Protein AF-A0A9D6H3Y3-F1 (afdb_monomer_lite)

Foldseek 3Di:
DPDDDDDAAEECDADPPRVVRYDYDDPPDDDDDDDDDDPDDPCVVVVVDDDDDDDDDD

Sequence (58 aa):
MEHGAIDVYFGLNPPAGKASNWVETAPGKGWNVVLRMYGPEKSWFDKTWKPGEFELQK

Radius of gyration: 14.12 Å; chains: 1; bounding box: 31×22×34 Å

Structure (mmCIF, N/CA/C/O backbone):
data_AF-A0A9D6H3Y3-F1
#
_entry.id   AF-A0A9D6H3Y3-F1
#
loop_
_atom_site.group_PDB
_atom_site.id
_atom_site.type_symbol
_atom_site.label_atom_id
_atom_site.label_alt_id
_atom_site.label_comp_id
_atom_site.label_asym_id
_atom_site.label_entity_id
_atom_site.label_seq_id
_atom_site.pdbx_PDB_ins_code
_atom_site.Cartn_x
_atom_site.Cartn_y
_atom_site.Cartn_z
_atom_site.occupancy
_atom_site.B_iso_or_equiv
_atom_site.auth_seq_id
_atom_site.auth_comp_id
_atom_site.auth_asym_id
_atom_site.auth_atom_id
_atom_site.pdbx_PDB_model_num
ATOM 1 N N . MET A 1 1 ? 15.540 13.751 5.255 1.00 45.06 1 MET A N 1
ATOM 2 C CA . MET A 1 1 ? 14.623 13.097 4.299 1.00 45.06 1 MET A CA 1
ATOM 3 C C . MET A 1 1 ? 15.338 11.852 3.825 1.00 45.06 1 MET A C 1
ATOM 5 O O . MET A 1 1 ? 16.243 11.952 3.010 1.00 45.06 1 MET A O 1
ATOM 9 N N . GLU A 1 2 ? 15.055 10.726 4.462 1.00 44.12 2 GLU A N 1
ATOM 10 C CA . GLU A 1 2 ? 15.727 9.454 4.209 1.00 44.12 2 GLU A CA 1
ATOM 11 C C . GLU A 1 2 ? 14.890 8.697 3.161 1.00 44.12 2 GLU A C 1
ATOM 13 O O . GLU A 1 2 ? 13.701 8.484 3.360 1.00 44.12 2 GLU A O 1
ATOM 18 N N . HIS A 1 3 ? 15.490 8.461 1.991 1.00 55.25 3 HIS A N 1
ATOM 19 C CA . HIS A 1 3 ? 15.070 7.591 0.880 1.00 55.25 3 HIS A CA 1
ATOM 20 C C . HIS A 1 3 ? 13.568 7.457 0.556 1.00 55.25 3 HIS A C 1
ATOM 22 O O . HIS A 1 3 ? 12.970 6.477 0.964 1.00 55.25 3 HIS A O 1
ATOM 28 N N . GLY A 1 4 ? 13.021 8.374 -0.262 1.00 72.19 4 GLY A N 1
ATOM 29 C CA . GLY A 1 4 ? 12.000 8.201 -1.332 1.00 72.19 4 GLY A CA 1
ATOM 30 C C . GLY A 1 4 ? 10.783 7.259 -1.204 1.00 72.19 4 GLY A C 1
ATOM 31 O O . GLY A 1 4 ? 10.019 7.157 -2.160 1.00 72.19 4 GLY A O 1
ATOM 32 N N . ALA A 1 5 ? 10.590 6.566 -0.092 1.00 81.50 5 ALA A N 1
ATOM 33 C CA . ALA A 1 5 ? 9.541 5.594 0.141 1.00 81.50 5 ALA A CA 1
ATOM 34 C C . ALA A 1 5 ? 8.347 6.277 0.811 1.00 81.50 5 ALA A C 1
ATOM 36 O O . ALA A 1 5 ? 8.498 7.218 1.593 1.00 81.50 5 ALA A O 1
ATOM 37 N N . ILE A 1 6 ? 7.151 5.799 0.483 1.00 89.12 6 ILE A N 1
ATOM 38 C CA . ILE A 1 6 ? 5.900 6.271 1.067 1.00 89.12 6 ILE A CA 1
ATOM 39 C C . ILE A 1 6 ? 5.214 5.073 1.707 1.00 89.12 6 ILE A C 1
ATOM 41 O O . ILE A 1 6 ? 4.955 4.078 1.032 1.00 89.12 6 ILE A O 1
ATOM 45 N N . ASP A 1 7 ? 4.875 5.211 2.985 1.00 92.75 7 ASP A N 1
ATOM 46 C CA . ASP A 1 7 ? 4.042 4.248 3.697 1.00 92.75 7 ASP A CA 1
ATOM 47 C C . ASP A 1 7 ? 2.562 4.576 3.500 1.00 92.75 7 ASP A C 1
ATOM 49 O O . ASP A 1 7 ? 2.163 5.746 3.573 1.00 92.75 7 ASP A O 1
ATOM 53 N N . VAL A 1 8 ? 1.750 3.534 3.313 1.00 94.50 8 VAL A N 1
ATOM 54 C CA . VAL A 1 8 ? 0.284 3.609 3.300 1.00 94.50 8 VAL A CA 1
ATOM 55 C C . VAL A 1 8 ? -0.258 2.694 4.394 1.00 94.50 8 VAL A C 1
ATOM 57 O O . VAL A 1 8 ? 0.106 1.522 4.468 1.00 94.50 8 VAL A O 1
ATOM 60 N N . TYR A 1 9 ? -1.134 3.231 5.237 1.00 95.56 9 TYR A N 1
ATOM 61 C CA . TYR A 1 9 ? -1.731 2.525 6.368 1.00 95.56 9 TYR A CA 1
ATOM 62 C C . TYR A 1 9 ? -3.149 2.071 6.034 1.00 95.56 9 TYR A C 1
ATOM 64 O O . TYR A 1 9 ? -3.895 2.792 5.378 1.00 95.56 9 TYR A O 1
ATOM 72 N N . PHE A 1 10 ? -3.550 0.907 6.538 1.00 95.94 10 PHE A N 1
ATOM 73 C CA . PHE A 1 10 ? -4.882 0.337 6.324 1.00 95.94 10 PHE A CA 1
ATOM 74 C C . PHE A 1 10 ? -5.469 -0.069 7.675 1.00 95.94 10 PHE A C 1
ATOM 76 O O . PHE A 1 10 ? -4.809 -0.759 8.448 1.00 95.94 10 PHE A O 1
ATOM 83 N N . GLY A 1 11 ? -6.694 0.357 7.985 1.00 95.56 11 GLY A N 1
ATOM 84 C CA . GLY A 1 11 ? -7.331 0.005 9.259 1.00 95.56 11 GLY A CA 1
ATOM 85 C C . GLY A 1 11 ? -8.643 0.738 9.502 1.00 95.56 11 GLY A C 1
ATOM 86 O O . GLY A 1 11 ? -9.066 1.525 8.669 1.00 95.56 11 GLY A O 1
ATOM 87 N N . LEU A 1 12 ? -9.302 0.480 1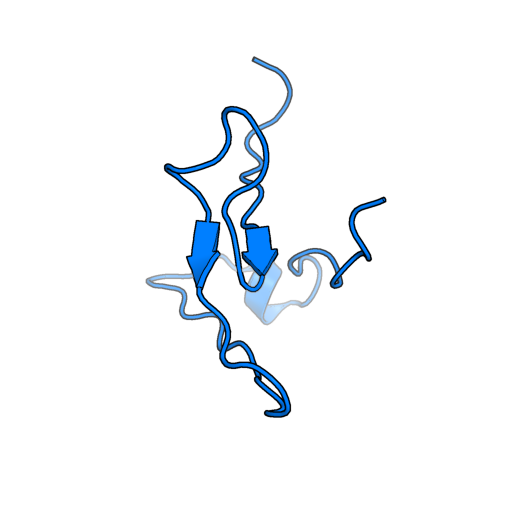0.635 1.00 95.38 12 LEU A N 1
ATOM 88 C CA . LEU A 1 12 ? -10.563 1.153 10.996 1.00 95.38 12 LEU A CA 1
ATOM 89 C C . LEU A 1 12 ? -10.368 2.616 11.406 1.00 95.38 12 LEU A C 1
ATOM 91 O O . LEU A 1 12 ? -11.273 3.423 11.250 1.00 95.38 12 LEU A O 1
ATOM 95 N N . ASN A 1 13 ? -9.195 2.948 11.944 1.00 94.62 13 ASN A N 1
ATOM 96 C CA . ASN A 1 13 ? -8.854 4.290 12.398 1.00 94.62 13 ASN A CA 1
ATOM 97 C C . ASN A 1 13 ? -7.451 4.662 11.900 1.00 94.62 13 ASN A C 1
ATOM 99 O O . ASN A 1 13 ? -6.596 3.773 11.803 1.00 94.62 13 ASN A O 1
ATOM 103 N N . PRO A 1 14 ? -7.185 5.951 11.626 1.00 95.00 14 PRO A N 1
ATOM 104 C CA . PRO A 1 14 ? -5.864 6.396 11.216 1.00 95.00 14 PRO A CA 1
ATOM 105 C C . PRO A 1 14 ? -4.864 6.272 12.374 1.00 95.00 14 PRO A C 1
ATOM 107 O O . PRO A 1 14 ? -5.184 6.653 13.505 1.00 95.00 14 PRO A O 1
ATOM 110 N N . PRO A 1 15 ? -3.623 5.829 12.113 1.00 94.44 15 PRO A N 1
ATOM 111 C CA . PRO A 1 15 ? -2.561 5.900 13.108 1.00 94.44 15 PRO A CA 1
ATOM 112 C C . PRO A 1 15 ? -2.215 7.355 13.453 1.00 94.44 15 PRO A C 1
ATOM 114 O O . PRO A 1 15 ? -2.371 8.264 12.628 1.00 94.44 15 PRO A O 1
ATOM 117 N N . ALA A 1 16 ? -1.703 7.580 14.665 1.00 94.00 16 ALA A N 1
ATOM 118 C CA . ALA A 1 16 ? -1.352 8.915 15.146 1.00 94.00 16 ALA A CA 1
ATOM 119 C C . ALA A 1 16 ? -0.396 9.633 14.174 1.00 94.00 16 ALA A C 1
ATOM 121 O O . ALA A 1 16 ? 0.676 9.130 13.840 1.00 94.00 16 ALA A O 1
ATOM 122 N N . GLY A 1 17 ? -0.801 10.815 13.700 1.00 94.06 17 GLY A N 1
ATOM 123 C CA . GLY A 1 17 ? -0.006 11.630 12.775 1.00 94.06 17 GLY A CA 1
ATOM 124 C C . GLY A 1 17 ? 0.107 11.093 11.341 1.00 94.06 17 GLY A C 1
ATOM 125 O O . GLY A 1 17 ? 0.858 11.664 10.556 1.00 94.06 17 GLY A O 1
ATOM 126 N N . LYS A 1 18 ? -0.619 10.026 10.971 1.00 94.44 18 LYS A N 1
ATOM 127 C CA . LYS A 1 18 ? -0.554 9.393 9.637 1.00 94.44 18 LYS A CA 1
ATOM 128 C C . LYS A 1 18 ? -1.868 9.460 8.851 1.00 94.44 18 LYS A C 1
ATOM 130 O O . LYS A 1 18 ? -2.012 8.781 7.839 1.00 94.44 18 LYS A O 1
ATOM 135 N N . ALA A 1 19 ? -2.808 10.305 9.280 1.00 94.06 19 ALA A N 1
ATOM 136 C CA . ALA A 1 19 ? -4.136 10.427 8.670 1.00 94.06 19 ALA A CA 1
ATOM 137 C C . ALA A 1 19 ? -4.109 10.759 7.165 1.00 94.06 19 ALA A C 1
ATOM 139 O O . ALA A 1 19 ? -5.017 10.366 6.444 1.00 94.06 19 ALA A O 1
ATOM 140 N N . SER A 1 20 ? -3.067 11.440 6.675 1.00 95.00 20 SER A N 1
ATOM 141 C CA . SER A 1 20 ? -2.924 11.778 5.253 1.00 95.00 20 SER A CA 1
ATOM 142 C C . SER A 1 20 ? -2.607 10.582 4.349 1.00 95.00 20 SER A C 1
ATOM 144 O O . SER A 1 20 ? -2.874 10.652 3.155 1.00 95.00 20 SER A O 1
ATOM 146 N N . ASN A 1 21 ? -2.044 9.499 4.898 1.00 95.12 21 ASN A N 1
ATOM 147 C CA . ASN A 1 21 ? -1.612 8.314 4.149 1.00 95.12 21 ASN A CA 1
ATOM 148 C C . ASN A 1 21 ? -2.312 7.048 4.668 1.00 95.12 21 ASN A C 1
ATOM 150 O O . ASN A 1 21 ? -1.695 5.990 4.787 1.00 95.12 21 ASN A O 1
ATOM 154 N N . TRP A 1 22 ? -3.589 7.159 5.027 1.00 96.31 22 TRP A N 1
ATOM 155 C CA . TRP A 1 22 ? -4.377 6.062 5.578 1.00 96.31 22 TRP A CA 1
ATOM 156 C C . TRP A 1 22 ? -5.623 5.789 4.732 1.00 96.31 22 TRP A C 1
ATOM 158 O O . TRP A 1 22 ? -6.256 6.705 4.211 1.00 96.31 22 TRP A O 1
ATOM 168 N N . VAL A 1 23 ? -5.966 4.509 4.614 1.00 96.69 23 VAL A N 1
ATOM 169 C CA . VAL A 1 23 ? -7.161 4.005 3.946 1.00 96.69 23 VAL A CA 1
ATOM 170 C C . VAL A 1 23 ? -8.017 3.260 4.965 1.00 96.69 23 VAL A C 1
ATOM 172 O O . VAL A 1 23 ? -7.569 2.306 5.609 1.00 96.69 23 VAL A O 1
ATOM 175 N N . GLU A 1 24 ? -9.271 3.686 5.087 1.00 96.31 24 GLU A N 1
ATOM 176 C CA . GLU A 1 24 ? -10.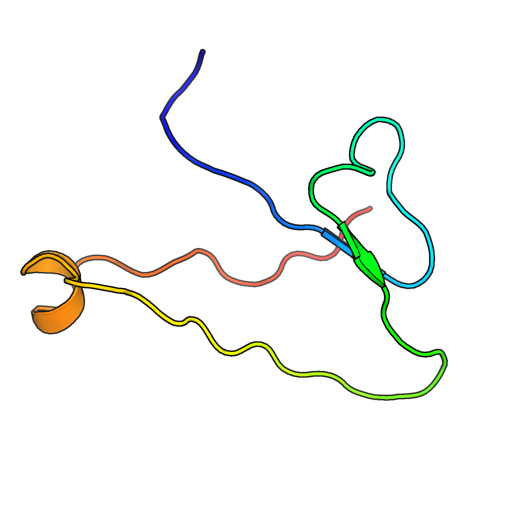240 3.039 5.961 1.00 96.31 24 GLU A CA 1
ATOM 177 C C . GLU A 1 24 ? -10.617 1.642 5.444 1.00 96.31 24 GLU A C 1
ATOM 179 O O . GLU A 1 24 ? -10.886 1.435 4.259 1.00 96.31 24 GLU A O 1
ATOM 184 N N . THR A 1 25 ? -10.658 0.672 6.354 1.00 95.81 25 THR A N 1
ATOM 185 C CA . THR A 1 25 ? -11.151 -0.693 6.096 1.00 95.81 25 THR A CA 1
ATOM 186 C C . THR A 1 25 ? -12.500 -0.926 6.776 1.00 95.81 25 THR A C 1
ATOM 188 O O . THR A 1 25 ? -12.857 -0.206 7.702 1.00 95.81 25 THR A O 1
ATOM 191 N N . ALA A 1 26 ? -13.241 -1.961 6.371 1.00 96.06 26 ALA A N 1
ATOM 192 C CA . ALA A 1 26 ? -14.538 -2.281 6.968 1.00 96.06 26 ALA A CA 1
ATOM 193 C C . ALA A 1 26 ? -14.437 -3.373 8.060 1.00 96.06 26 ALA A C 1
ATOM 195 O O . ALA A 1 26 ? -13.814 -4.413 7.820 1.00 96.06 26 ALA A O 1
ATOM 196 N N . PRO A 1 27 ? -15.101 -3.212 9.224 1.00 95.00 27 PRO A N 1
ATOM 197 C CA . PRO A 1 27 ? -15.107 -4.222 10.281 1.00 95.00 27 PRO A CA 1
ATOM 198 C C . PRO A 1 27 ? -15.643 -5.574 9.796 1.00 95.00 27 PRO A C 1
ATOM 200 O O . PRO A 1 27 ? -16.683 -5.641 9.138 1.00 95.00 27 PRO A O 1
ATOM 203 N N . GLY A 1 28 ? -14.944 -6.660 10.137 1.00 95.00 28 GLY A N 1
ATOM 204 C CA . GLY A 1 28 ? -15.372 -8.029 9.826 1.00 95.00 28 GLY A CA 1
ATOM 205 C C . GLY A 1 28 ? -15.347 -8.400 8.338 1.00 95.00 28 GLY A C 1
ATOM 206 O O . GLY A 1 28 ? -15.874 -9.450 7.974 1.00 95.00 28 GLY A O 1
ATOM 207 N N . LYS A 1 29 ? -14.753 -7.568 7.471 1.00 94.75 29 LYS A N 1
ATOM 208 C CA . LYS A 1 29 ? -14.635 -7.831 6.032 1.00 94.75 29 LYS A CA 1
ATOM 209 C C . LYS A 1 29 ? -13.173 -7.936 5.612 1.00 94.75 29 LYS A C 1
ATOM 211 O O . LYS A 1 29 ? -12.340 -7.131 6.016 1.00 94.75 29 LYS A O 1
ATOM 216 N N . GLY A 1 30 ? -12.883 -8.921 4.764 1.00 93.94 30 GLY A N 1
ATOM 217 C CA . GLY A 1 30 ? -11.604 -8.992 4.062 1.00 93.94 30 GLY A CA 1
ATOM 218 C C . GLY A 1 30 ? -11.469 -7.865 3.036 1.00 93.94 30 GLY A C 1
ATOM 219 O O . GLY A 1 30 ? -12.467 -7.334 2.545 1.00 93.94 30 GLY A O 1
ATOM 220 N N . TRP A 1 31 ? -10.231 -7.522 2.703 1.00 94.88 31 TRP A N 1
ATOM 221 C CA . TRP A 1 31 ? -9.895 -6.528 1.688 1.00 94.88 31 TRP A CA 1
ATOM 222 C C . TRP A 1 31 ? -8.691 -6.997 0.866 1.00 94.88 31 TRP A C 1
ATOM 224 O O . TRP A 1 31 ? -7.970 -7.915 1.254 1.00 94.88 31 TRP A O 1
ATOM 234 N N . ASN A 1 32 ? -8.489 -6.368 -0.288 1.00 95.31 32 ASN A N 1
ATOM 235 C CA . 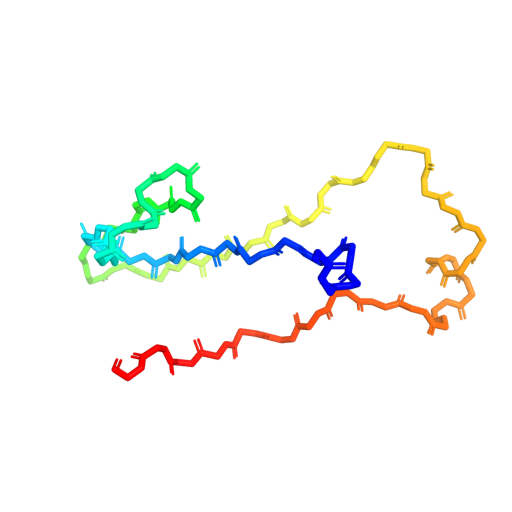ASN A 1 32 ? -7.347 -6.589 -1.167 1.00 95.31 32 ASN A CA 1
ATOM 236 C C . ASN A 1 32 ? -6.847 -5.246 -1.708 1.00 95.31 32 ASN A C 1
ATOM 238 O O . ASN A 1 32 ? -7.595 -4.269 -1.748 1.00 95.31 32 ASN A O 1
ATOM 242 N N . VAL A 1 33 ? -5.594 -5.204 -2.156 1.00 95.12 33 VAL A N 1
ATOM 243 C CA . VAL A 1 33 ? -4.983 -4.004 -2.742 1.00 95.12 33 VAL A CA 1
ATOM 244 C C . VAL A 1 33 ? -4.595 -4.265 -4.186 1.00 95.12 33 VAL A C 1
ATOM 246 O O . VAL A 1 33 ? -4.115 -5.340 -4.539 1.00 95.12 33 VAL A O 1
ATOM 249 N N . VAL A 1 34 ? -4.821 -3.256 -5.025 1.00 95.12 34 VAL A N 1
ATOM 250 C CA . VAL A 1 34 ? -4.405 -3.238 -6.425 1.00 95.12 34 VAL A CA 1
ATOM 251 C C . VAL A 1 34 ? -3.427 -2.086 -6.605 1.00 95.12 34 VAL A C 1
ATOM 253 O O . VAL A 1 34 ? -3.806 -0.922 -6.486 1.00 95.12 34 VAL A O 1
ATOM 256 N N . LEU A 1 35 ? -2.172 -2.408 -6.915 1.00 93.25 35 LEU A N 1
ATOM 257 C CA . LEU A 1 35 ? -1.184 -1.408 -7.301 1.00 93.25 35 LEU A CA 1
ATOM 258 C C . LEU A 1 35 ? -1.394 -1.029 -8.771 1.00 93.25 35 LEU A C 1
ATOM 260 O O . LEU A 1 35 ? -1.244 -1.863 -9.664 1.00 93.25 35 LEU A O 1
ATOM 264 N N . ARG A 1 36 ? -1.715 0.242 -9.027 1.00 94.38 36 ARG A N 1
ATOM 265 C CA . ARG A 1 36 ? -1.794 0.807 -10.378 1.00 94.38 36 ARG A CA 1
ATOM 266 C C . ARG A 1 36 ? -0.633 1.774 -10.590 1.00 94.38 36 ARG A C 1
ATOM 268 O O . ARG A 1 36 ? -0.540 2.777 -9.893 1.00 94.38 36 ARG A O 1
ATOM 275 N N . MET A 1 37 ? 0.215 1.482 -11.572 1.00 92.88 37 MET A N 1
ATOM 276 C CA . MET A 1 37 ? 1.319 2.356 -11.979 1.00 92.88 37 MET A CA 1
ATOM 277 C C . MET A 1 37 ? 1.048 2.961 -13.351 1.00 92.88 37 MET A C 1
ATOM 279 O O . MET A 1 37 ? 0.489 2.302 -14.229 1.00 92.88 37 MET A O 1
ATOM 283 N N . TYR A 1 38 ? 1.491 4.200 -13.534 1.00 95.94 38 TYR A N 1
ATOM 284 C CA . TYR A 1 38 ? 1.382 4.935 -14.788 1.00 95.94 38 TYR A CA 1
ATOM 285 C C . TYR A 1 38 ? 2.789 5.156 -15.340 1.00 95.94 38 TYR A C 1
ATOM 287 O O . TYR A 1 38 ? 3.580 5.858 -14.723 1.00 95.94 38 TYR A O 1
ATOM 295 N N . GLY A 1 39 ? 3.106 4.517 -16.469 1.00 95.88 39 GLY A N 1
ATOM 296 C CA . GLY A 1 39 ? 4.450 4.548 -17.059 1.00 95.88 39 GLY A CA 1
ATOM 297 C C . GLY A 1 39 ? 5.538 3.929 -16.166 1.00 95.88 39 GLY A C 1
ATOM 298 O O . GLY A 1 39 ? 6.495 4.627 -15.843 1.00 95.88 39 GLY A O 1
ATOM 299 N N . PRO A 1 40 ? 5.406 2.658 -15.731 1.00 94.00 40 PRO A N 1
ATOM 300 C CA . PRO A 1 40 ? 6.407 2.027 -14.872 1.00 94.00 40 PRO A CA 1
ATOM 301 C C . PRO A 1 40 ? 7.757 1.867 -15.587 1.00 94.00 40 PRO A C 1
ATOM 303 O O . PRO A 1 40 ? 7.819 1.661 -16.800 1.00 94.00 40 PRO A O 1
ATOM 306 N N . GLU A 1 41 ? 8.841 1.915 -14.816 1.00 94.19 41 GLU A 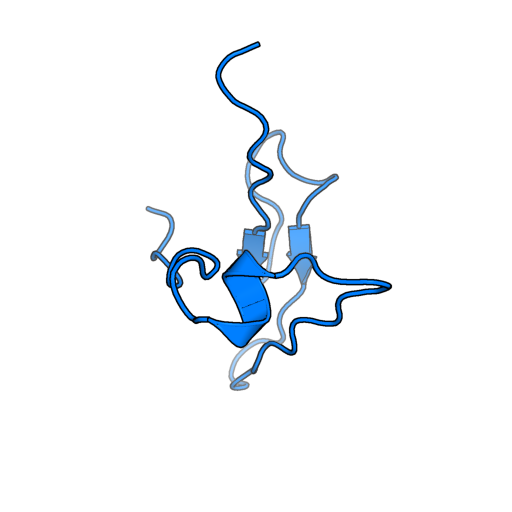N 1
ATOM 307 C CA . GLU A 1 41 ? 10.201 1.715 -15.321 1.00 94.19 41 GLU A CA 1
ATOM 308 C C . GLU A 1 41 ? 10.502 0.243 -15.658 1.00 94.19 41 GLU A C 1
ATOM 310 O O . GLU A 1 41 ? 9.784 -0.680 -15.266 1.00 94.19 41 GLU A O 1
ATOM 315 N N . LYS A 1 42 ? 11.623 0.000 -16.356 1.00 96.81 42 LYS A N 1
ATOM 316 C CA . LYS A 1 42 ? 12.080 -1.345 -16.756 1.00 96.81 42 LYS A CA 1
ATOM 317 C C . LYS A 1 42 ? 12.191 -2.320 -15.574 1.00 96.81 42 LYS A C 1
ATOM 319 O O . LYS A 1 42 ? 11.889 -3.498 -15.736 1.00 96.81 42 LYS A O 1
ATOM 324 N N . SER A 1 43 ? 12.566 -1.832 -14.391 1.00 96.00 43 SER A N 1
ATOM 325 C CA . SER A 1 43 ? 12.714 -2.629 -13.163 1.00 96.00 43 SER A CA 1
ATOM 326 C C . SER A 1 43 ? 11.431 -3.353 -12.739 1.00 96.00 43 SER A C 1
ATOM 328 O O . SER A 1 43 ? 11.500 -4.461 -12.204 1.00 96.00 43 SER A O 1
ATOM 330 N N . TRP A 1 44 ? 10.261 -2.777 -13.037 1.00 93.69 44 TRP A N 1
ATOM 331 C CA . TRP A 1 44 ? 8.973 -3.434 -12.830 1.00 93.69 44 TRP A CA 1
ATOM 332 C C . TRP A 1 44 ? 8.803 -4.647 -13.755 1.00 93.69 44 TRP A C 1
ATOM 334 O O . TRP A 1 44 ? 8.444 -5.735 -13.306 1.00 93.69 44 TRP A O 1
ATOM 344 N N . PHE A 1 45 ? 9.093 -4.479 -15.050 1.00 94.50 45 PHE A N 1
ATOM 345 C CA . PHE A 1 45 ? 8.941 -5.539 -16.054 1.00 94.50 45 PHE A CA 1
ATOM 346 C C . PHE A 1 45 ? 9.974 -6.656 -15.890 1.00 94.50 45 PHE A C 1
ATOM 348 O O . PHE A 1 45 ? 9.633 -7.833 -16.008 1.00 94.50 45 PHE A O 1
ATOM 355 N N . ASP A 1 46 ? 11.213 -6.292 -15.556 1.00 97.38 46 ASP A N 1
ATOM 356 C CA . ASP A 1 46 ? 12.292 -7.233 -15.244 1.00 97.38 46 ASP A CA 1
ATOM 357 C C . ASP A 1 46 ? 12.093 -7.934 -13.890 1.00 97.38 46 ASP A C 1
ATOM 359 O O . ASP A 1 46 ? 12.829 -8.866 -13.568 1.00 97.38 46 ASP A O 1
ATOM 363 N N . LYS A 1 47 ? 11.112 -7.491 -13.088 1.00 94.25 47 LYS A N 1
ATOM 364 C CA . LYS A 1 47 ? 10.823 -7.987 -11.733 1.00 94.25 47 LYS A CA 1
ATOM 365 C C . LYS A 1 47 ? 12.006 -7.856 -10.769 1.00 94.25 47 LYS A C 1
ATOM 367 O O . LYS A 1 47 ? 12.120 -8.623 -9.815 1.00 94.25 47 LYS A O 1
ATOM 372 N N . THR A 1 48 ? 12.881 -6.885 -11.006 1.00 96.50 48 THR A N 1
ATOM 373 C CA . THR A 1 48 ? 14.007 -6.574 -10.114 1.00 96.50 48 THR A CA 1
ATOM 374 C C . THR A 1 48 ? 13.589 -5.664 -8.964 1.00 96.50 48 THR A C 1
ATOM 376 O O . THR 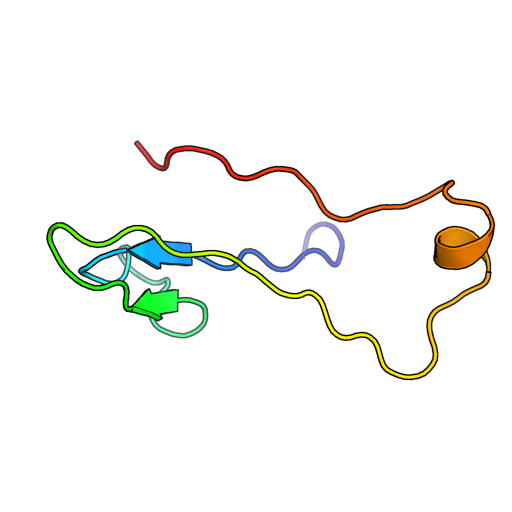A 1 48 ? 14.305 -5.567 -7.970 1.00 96.50 48 THR A O 1
ATOM 379 N N . TRP A 1 49 ? 12.414 -5.038 -9.066 1.00 92.44 49 TRP A N 1
ATOM 380 C CA . TRP A 1 49 ? 11.798 -4.261 -8.000 1.00 92.44 49 TRP A CA 1
ATOM 381 C C . TRP A 1 49 ? 10.304 -4.581 -7.857 1.00 92.44 49 TRP A C 1
ATOM 383 O O . TRP A 1 49 ? 9.602 -4.804 -8.846 1.00 92.44 49 TRP A O 1
ATOM 393 N N . LYS A 1 50 ? 9.818 -4.569 -6.611 1.00 90.75 50 LYS A N 1
ATOM 394 C CA . LYS A 1 50 ? 8.401 -4.633 -6.231 1.00 90.75 50 LYS A CA 1
ATOM 395 C C . LYS A 1 50 ? 8.182 -3.840 -4.929 1.00 90.75 50 LYS A C 1
ATOM 397 O O . LYS A 1 50 ? 9.149 -3.668 -4.183 1.00 90.75 50 LYS A O 1
ATOM 402 N N . PRO A 1 51 ? 6.955 -3.376 -4.623 1.00 91.75 51 PRO A N 1
ATOM 403 C CA . PRO A 1 51 ? 6.645 -2.836 -3.298 1.00 91.75 51 PRO A CA 1
ATOM 404 C C . PRO A 1 51 ? 6.879 -3.881 -2.194 1.00 91.75 51 PRO A C 1
ATOM 406 O O . PRO A 1 51 ? 6.890 -5.088 -2.456 1.00 91.75 51 PRO A O 1
ATOM 409 N N . GLY A 1 52 ? 7.041 -3.399 -0.960 1.00 91.12 52 GLY A N 1
ATOM 410 C CA . GLY A 1 52 ? 7.080 -4.249 0.229 1.00 91.12 52 GLY A CA 1
ATOM 411 C C . GLY A 1 52 ? 5.776 -5.022 0.445 1.00 91.12 52 GLY A C 1
ATOM 412 O O . GLY A 1 52 ? 4.738 -4.704 -0.139 1.00 91.12 52 GLY A O 1
ATOM 413 N N . GLU A 1 53 ? 5.848 -6.049 1.286 1.00 93.06 53 GLU A N 1
ATOM 414 C CA . GLU A 1 53 ? 4.668 -6.794 1.733 1.00 93.06 53 GLU A CA 1
ATOM 415 C C . GLU A 1 53 ? 3.925 -6.022 2.836 1.00 93.06 53 GLU A C 1
ATOM 417 O O . GLU A 1 53 ? 4.458 -5.084 3.428 1.00 93.06 53 GLU A O 1
ATOM 422 N N . PHE A 1 54 ? 2.687 -6.424 3.131 1.00 93.81 54 PHE A N 1
ATOM 423 C CA . PHE A 1 54 ? 1.956 -5.867 4.268 1.00 93.81 54 PHE A CA 1
ATOM 424 C C . PHE A 1 54 ? 2.585 -6.287 5.594 1.00 93.81 54 PHE A C 1
ATOM 426 O O . PHE A 1 54 ? 2.871 -7.464 5.817 1.00 93.81 54 PHE A O 1
ATOM 433 N N . GLU A 1 55 ? 2.696 -5.329 6.507 1.00 94.62 55 GLU A N 1
ATOM 434 C CA . GLU A 1 55 ? 3.152 -5.556 7.872 1.00 94.62 55 GLU A CA 1
ATOM 435 C C . GLU A 1 55 ? 2.043 -5.200 8.861 1.00 94.62 55 GLU A C 1
ATOM 437 O O . GLU A 1 55 ? 1.334 -4.202 8.701 1.00 94.62 55 GLU A O 1
ATOM 442 N N . LEU A 1 56 ? 1.885 -6.021 9.902 1.00 93.25 56 LEU A N 1
ATOM 443 C CA . LEU A 1 56 ? 0.961 -5.705 10.982 1.00 93.25 56 LEU A CA 1
ATOM 444 C C . LEU A 1 56 ? 1.540 -4.557 11.810 1.00 93.25 56 LEU A C 1
ATOM 446 O O . LEU A 1 56 ? 2.577 -4.710 12.459 1.00 93.25 56 LEU A O 1
ATOM 450 N N . GLN A 1 57 ? 0.845 -3.424 11.812 1.00 84.19 57 GLN A N 1
ATOM 451 C CA . GLN A 1 57 ? 1.185 -2.307 12.679 1.00 84.19 57 GLN A CA 1
ATOM 452 C C 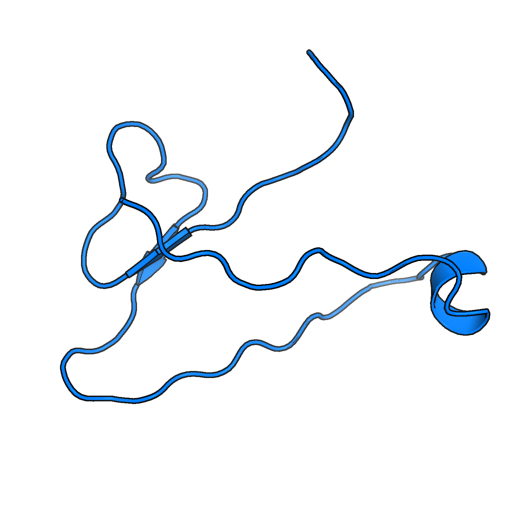. GLN A 1 57 ? 0.883 -2.679 14.137 1.00 84.19 57 GLN A C 1
ATOM 454 O O . GLN A 1 57 ? -0.237 -3.084 14.453 1.00 84.19 57 GLN A O 1
ATOM 459 N N . LYS A 1 58 ? 1.901 -2.580 14.995 1.00 71.25 58 LYS A N 1
ATOM 460 C CA . LYS A 1 58 ? 1.802 -2.830 16.440 1.00 71.25 58 LYS A CA 1
ATOM 461 C C . LYS A 1 58 ? 1.241 -1.629 17.187 1.00 71.25 58 LYS A C 1
ATOM 463 O O . LYS A 1 58 ? 1.539 -0.491 16.759 1.00 71.25 58 LYS A O 1
#

Secondary structure (DSSP, 8-state):
--SS----EEESSPPTT-GGGEEE--TT---------SS--HHHHTTS--PPPP----

pLDDT: mean 90.93, std 11.16, range [44.12, 97.38]